Protein AF-A0A0E9ATG6-F1 (afdb_monomer_lite)

Radius of gyration: 13.16 Å; chains: 1; bounding box: 41×20×32 Å

Structure (mmCIF, N/CA/C/O backbone):
data_AF-A0A0E9ATG6-F1
#
_entry.id   AF-A0A0E9ATG6-F1
#
loop_
_atom_site.group_PDB
_atom_site.id
_atom_site.type_symbol
_atom_site.label_atom_id
_atom_site.label_alt_id
_atom_site.label_comp_id
_atom_si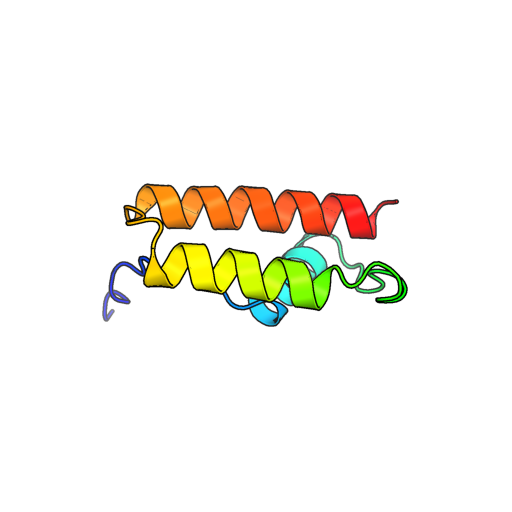te.label_asym_id
_atom_site.label_entity_id
_atom_site.label_seq_id
_atom_site.pdbx_PDB_ins_code
_atom_site.Cartn_x
_atom_site.Cartn_y
_atom_site.Cartn_z
_atom_site.occupancy
_atom_site.B_iso_or_equiv
_atom_site.auth_seq_id
_atom_site.auth_comp_id
_atom_site.auth_asym_id
_atom_site.auth_atom_id
_atom_site.pdbx_PDB_model_num
ATOM 1 N N . MET A 1 1 ? -27.925 1.361 -8.428 1.00 46.31 1 MET A N 1
ATOM 2 C CA . MET A 1 1 ? -26.469 1.306 -8.161 1.00 46.31 1 MET A CA 1
ATOM 3 C C . MET A 1 1 ? -26.267 0.924 -6.704 1.00 46.31 1 MET A C 1
ATOM 5 O O . MET A 1 1 ? -26.447 1.763 -5.833 1.00 46.31 1 MET A O 1
ATOM 9 N N . THR A 1 2 ? -25.987 -0.345 -6.415 1.00 45.75 2 THR A N 1
ATOM 10 C CA . THR A 1 2 ? -25.758 -0.803 -5.038 1.00 45.75 2 THR A CA 1
ATOM 11 C C . THR A 1 2 ? -24.412 -0.262 -4.568 1.00 45.75 2 THR A C 1
ATOM 13 O O . THR A 1 2 ? -23.371 -0.618 -5.120 1.00 45.75 2 THR A O 1
ATOM 16 N N . ARG A 1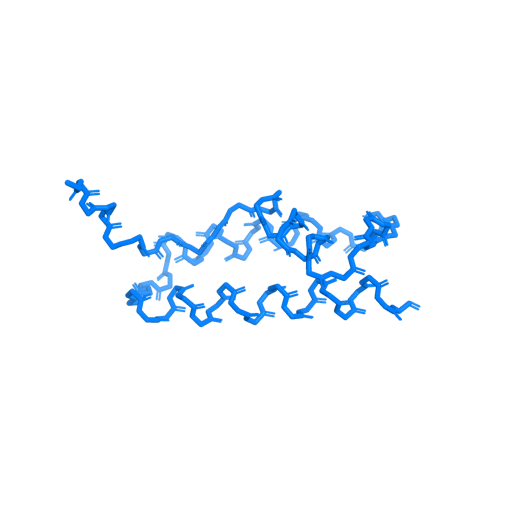 3 ? -24.425 0.649 -3.589 1.00 49.72 3 ARG A N 1
ATOM 17 C CA . ARG A 1 3 ? -23.214 1.152 -2.934 1.00 49.72 3 ARG A CA 1
ATOM 18 C C . 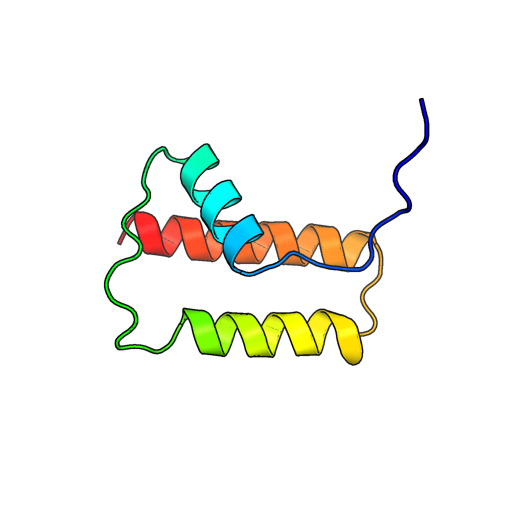ARG A 1 3 ? -22.485 -0.054 -2.339 1.00 49.72 3 ARG A C 1
ATOM 20 O O . ARG A 1 3 ? -23.024 -0.700 -1.445 1.00 49.72 3 ARG A O 1
ATOM 27 N N . ARG A 1 4 ? -21.291 -0.384 -2.849 1.00 57.09 4 ARG A N 1
ATOM 28 C CA . ARG A 1 4 ? -20.398 -1.337 -2.169 1.00 57.09 4 ARG A CA 1
ATOM 29 C C . ARG A 1 4 ? -20.252 -0.859 -0.716 1.00 57.09 4 ARG A C 1
ATOM 31 O O . ARG A 1 4 ? -20.042 0.344 -0.539 1.00 57.09 4 ARG A O 1
ATOM 38 N N . PRO A 1 5 ? -20.406 -1.733 0.295 1.00 59.03 5 PRO A N 1
ATOM 39 C CA . PRO A 1 5 ? -20.238 -1.330 1.687 1.00 59.03 5 PRO A CA 1
ATOM 40 C C . PRO A 1 5 ? -18.889 -0.625 1.852 1.00 59.03 5 PRO A C 1
ATOM 42 O O . PRO A 1 5 ? -17.920 -0.981 1.174 1.00 59.03 5 PRO A O 1
ATOM 45 N N . ASP A 1 6 ? -18.834 0.407 2.698 1.00 64.69 6 ASP A N 1
ATOM 46 C CA . ASP A 1 6 ? -17.582 1.115 2.966 1.00 64.69 6 ASP A CA 1
ATOM 47 C C . ASP A 1 6 ? -16.574 0.122 3.562 1.00 64.69 6 ASP A C 1
ATOM 49 O O . ASP A 1 6 ? -16.655 -0.242 4.735 1.00 64.69 6 ASP A O 1
ATOM 53 N N . ARG A 1 7 ? -15.643 -0.355 2.728 1.00 68.88 7 ARG A N 1
ATOM 54 C CA . ARG A 1 7 ? -14.686 -1.396 3.107 1.00 68.88 7 ARG A CA 1
ATOM 55 C C . ARG A 1 7 ? -13.643 -0.806 4.057 1.00 68.88 7 ARG A C 1
ATOM 57 O O . ARG A 1 7 ? -12.889 0.089 3.659 1.00 68.88 7 ARG A O 1
ATOM 64 N N . LYS A 1 8 ? -13.615 -1.311 5.294 1.00 82.31 8 LYS A N 1
ATOM 65 C CA . LYS A 1 8 ? -12.539 -1.060 6.269 1.00 82.31 8 LYS A CA 1
ATOM 66 C C . LYS A 1 8 ? -11.288 -1.894 5.981 1.00 82.31 8 LYS A C 1
ATOM 68 O O . LYS A 1 8 ? -10.219 -1.581 6.492 1.00 82.31 8 LYS A O 1
ATOM 73 N N . ASP A 1 9 ? -11.383 -2.879 5.103 1.00 86.06 9 ASP A N 1
ATOM 74 C CA . ASP A 1 9 ? -10.220 -3.672 4.716 1.00 86.06 9 ASP A CA 1
ATOM 75 C C . ASP A 1 9 ? -9.362 -2.874 3.740 1.00 86.06 9 ASP A C 1
ATOM 77 O O . ASP A 1 9 ? -9.891 -2.172 2.865 1.00 86.06 9 ASP A O 1
ATOM 81 N N . VAL A 1 10 ? -8.041 -2.990 3.872 1.00 93.81 10 VAL A N 1
ATOM 82 C CA . VAL A 1 10 ? -7.070 -2.330 2.997 1.00 93.81 10 VAL A CA 1
ATOM 83 C C . VAL A 1 10 ? -7.127 -2.985 1.618 1.00 93.81 10 VAL A C 1
ATOM 85 O O . VAL A 1 10 ? -7.786 -2.439 0.738 1.00 93.81 10 VAL A O 1
ATOM 88 N N . ALA A 1 11 ? -6.535 -4.154 1.418 1.00 95.00 11 ALA A N 1
ATOM 89 C CA . ALA A 1 11 ? -6.567 -4.951 0.188 1.00 95.00 11 ALA A CA 1
ATOM 90 C C . ALA A 1 11 ? -5.829 -6.270 0.448 1.00 95.00 11 ALA A C 1
ATOM 92 O O . ALA A 1 11 ? -5.194 -6.393 1.490 1.00 95.00 11 ALA A O 1
ATOM 93 N N . THR A 1 12 ? -5.889 -7.226 -0.476 1.00 96.94 12 THR A N 1
ATOM 94 C CA . THR A 1 12 ? -4.956 -8.366 -0.463 1.00 96.94 12 THR A CA 1
ATOM 95 C C . THR A 1 12 ? -3.606 -7.978 -1.074 1.00 96.94 12 THR A C 1
ATOM 97 O O . THR A 1 12 ? -3.506 -6.983 -1.801 1.00 96.94 12 THR A O 1
ATOM 100 N N . VAL A 1 13 ? -2.564 -8.777 -0.817 1.00 97.88 13 VAL A N 1
ATOM 101 C CA . VAL A 1 13 ? -1.238 -8.613 -1.445 1.00 97.88 13 VAL A CA 1
ATOM 102 C C . VAL A 1 13 ? -1.365 -8.548 -2.971 1.00 97.88 13 VAL A C 1
ATOM 104 O O . VAL A 1 13 ? -0.821 -7.636 -3.594 1.00 97.88 13 VAL A O 1
ATOM 107 N N . ASP A 1 14 ? -2.137 -9.454 -3.570 1.00 98.06 14 ASP A N 1
ATOM 108 C CA . ASP A 1 14 ? -2.320 -9.519 -5.024 1.00 98.06 14 ASP A CA 1
ATOM 109 C C . ASP A 1 14 ? -3.127 -8.332 -5.572 1.00 98.06 14 ASP A C 1
ATOM 111 O O . ASP A 1 14 ? -2.791 -7.789 -6.625 1.00 98.06 14 ASP A O 1
ATOM 115 N N . GLU A 1 15 ? -4.152 -7.865 -4.844 1.00 98.06 15 GLU A N 1
ATOM 116 C CA . GLU A 1 15 ? -4.893 -6.646 -5.201 1.00 98.06 15 GLU A CA 1
ATOM 117 C C . GLU A 1 15 ? -3.963 -5.418 -5.226 1.00 98.06 15 GLU A C 1
ATOM 119 O O . GLU A 1 15 ? -4.105 -4.544 -6.088 1.00 98.06 15 GLU A O 1
ATOM 124 N N . LEU A 1 16 ? -3.003 -5.339 -4.298 1.00 98.25 16 LEU A N 1
ATOM 125 C CA . LEU A 1 16 ? -2.029 -4.250 -4.242 1.00 98.25 16 LEU A CA 1
ATOM 126 C C . LEU A 1 16 ? -0.986 -4.340 -5.364 1.00 98.25 16 LEU A C 1
ATOM 128 O O . LEU A 1 16 ? -0.719 -3.314 -5.993 1.00 98.25 16 LEU A O 1
ATOM 132 N N . HIS A 1 17 ? -0.468 -5.535 -5.665 1.00 98.38 17 HIS A N 1
ATOM 133 C CA . HIS A 1 17 ? 0.432 -5.761 -6.804 1.00 98.38 17 HIS A CA 1
ATOM 134 C C . HIS A 1 17 ? -0.244 -5.379 -8.119 1.00 98.38 17 HIS A C 1
ATOM 136 O O . HIS A 1 17 ? 0.253 -4.516 -8.837 1.00 98.38 17 HIS A O 1
ATOM 142 N N . ALA A 1 18 ? -1.436 -5.920 -8.387 1.00 98.50 18 ALA A N 1
ATOM 143 C CA . ALA A 1 18 ? -2.190 -5.611 -9.599 1.00 98.50 18 ALA A CA 1
ATOM 144 C C . ALA A 1 18 ? -2.483 -4.105 -9.730 1.00 98.50 18 ALA A C 1
ATOM 146 O O . ALA A 1 18 ? -2.446 -3.543 -10.826 1.00 98.50 18 ALA A O 1
ATOM 147 N N . SER A 1 19 ? -2.758 -3.429 -8.611 1.00 98.31 19 SER A N 1
ATOM 148 C CA . SER A 1 19 ? -2.991 -1.982 -8.575 1.00 98.31 19 SER A CA 1
ATOM 149 C C . SER A 1 19 ? -1.729 -1.168 -8.881 1.00 98.31 19 SER A C 1
ATOM 151 O O . SER A 1 19 ? -1.815 -0.173 -9.605 1.00 98.31 19 SER A O 1
ATOM 153 N N . ALA A 1 20 ? -0.570 -1.577 -8.359 1.00 98.56 20 ALA A N 1
ATOM 154 C CA . ALA A 1 20 ? 0.718 -0.956 -8.663 1.00 98.56 20 ALA A CA 1
ATOM 155 C C . ALA A 1 20 ? 1.115 -1.196 -10.128 1.00 98.56 20 ALA A C 1
ATOM 157 O O . ALA A 1 20 ? 1.378 -0.230 -10.843 1.00 98.56 20 ALA A O 1
ATOM 158 N N . THR A 1 21 ? 1.018 -2.437 -10.614 1.00 98.56 21 THR A N 1
ATOM 159 C CA . THR A 1 21 ? 1.277 -2.794 -12.016 1.00 98.56 21 THR A CA 1
ATOM 160 C C . THR A 1 21 ? 0.407 -2.007 -12.976 1.00 98.56 21 THR A C 1
ATOM 162 O O . THR A 1 21 ? 0.905 -1.423 -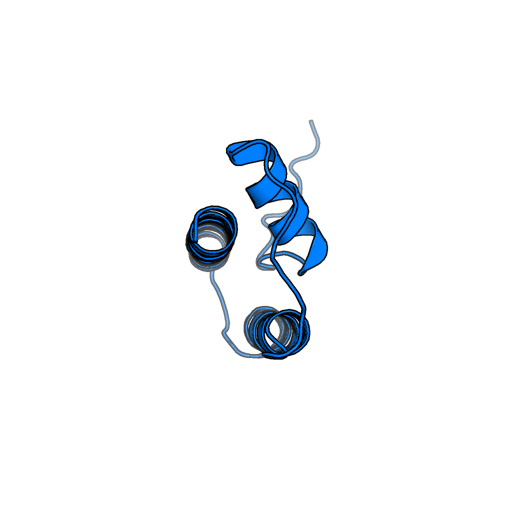13.933 1.00 98.56 21 THR A O 1
ATOM 165 N N . LYS A 1 22 ? -0.894 -1.891 -12.696 1.00 98.31 22 LYS A N 1
ATOM 166 C CA . LYS A 1 22 ? -1.796 -1.083 -13.522 1.00 98.31 22 LYS A CA 1
ATOM 167 C C . LYS A 1 22 ? -1.390 0.396 -13.578 1.00 98.31 22 LYS A C 1
ATOM 169 O O . LYS A 1 22 ? -1.706 1.063 -14.559 1.00 98.31 22 LYS A O 1
ATOM 174 N N . LEU A 1 23 ? -0.759 0.925 -12.527 1.00 97.88 23 LEU A N 1
ATOM 175 C CA . LEU A 1 23 ? -0.399 2.340 -12.447 1.00 97.88 23 LEU A CA 1
ATOM 176 C C . LEU A 1 23 ? 0.833 2.685 -13.291 1.00 97.88 23 LEU A C 1
ATOM 178 O O . LEU A 1 23 ? 0.859 3.768 -13.869 1.00 97.88 23 LEU A O 1
ATOM 182 N N . VAL A 1 24 ? 1.829 1.797 -13.348 1.00 97.88 24 VAL A N 1
ATOM 183 C CA . VAL A 1 24 ? 3.122 2.078 -14.005 1.00 97.88 24 VAL A CA 1
ATOM 184 C C . VAL A 1 24 ? 3.445 1.172 -15.195 1.00 97.88 24 VAL A C 1
ATOM 186 O O . VAL A 1 24 ? 4.385 1.455 -15.926 1.00 97.88 24 VAL A O 1
ATOM 189 N N . GLY A 1 25 ? 2.666 0.114 -15.427 1.00 98.25 25 GLY A N 1
ATOM 190 C CA . GLY A 1 25 ? 2.863 -0.832 -16.531 1.00 98.25 25 GLY A CA 1
ATOM 191 C C . GLY A 1 25 ? 3.999 -1.839 -16.324 1.00 98.25 25 GLY A C 1
ATOM 192 O O . GLY A 1 25 ? 4.343 -2.537 -17.270 1.00 98.25 25 GLY A O 1
ATOM 193 N N . LEU A 1 26 ? 4.567 -1.911 -15.117 1.00 98.19 26 LEU A N 1
ATOM 194 C CA . LEU A 1 26 ? 5.629 -2.843 -14.726 1.00 98.19 26 LEU A CA 1
ATOM 195 C C . LEU A 1 26 ? 5.068 -3.911 -13.778 1.00 98.19 26 LEU A C 1
ATOM 197 O O . LEU A 1 26 ? 4.208 -3.613 -12.948 1.00 98.19 26 LEU A O 1
ATOM 201 N N . ASP A 1 27 ? 5.547 -5.143 -13.878 1.00 97.69 27 ASP A N 1
ATOM 202 C CA . ASP A 1 27 ? 5.097 -6.278 -13.061 1.00 97.69 27 ASP A CA 1
ATOM 203 C C . ASP A 1 27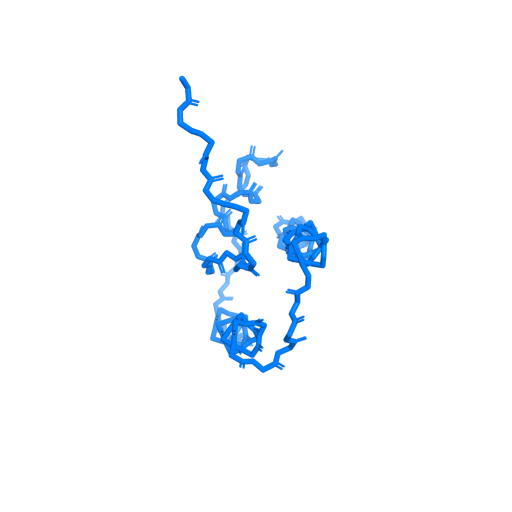 ? 6.237 -7.114 -12.466 1.00 97.69 27 ASP A C 1
ATOM 205 O O . ASP A 1 27 ? 5.973 -8.051 -11.712 1.00 97.69 27 ASP A O 1
ATOM 209 N N . ASP A 1 28 ? 7.487 -6.739 -12.731 1.00 96.88 28 ASP A N 1
ATOM 210 C CA . ASP A 1 28 ? 8.657 -7.345 -12.108 1.00 96.88 28 ASP A CA 1
ATOM 211 C C . ASP A 1 28 ? 8.968 -6.657 -10.772 1.00 96.88 28 ASP A C 1
ATOM 213 O O . ASP A 1 28 ? 9.593 -5.601 -10.718 1.00 96.88 28 ASP A O 1
ATOM 217 N N . PHE A 1 29 ? 8.490 -7.250 -9.678 1.00 96.50 29 PHE A N 1
ATOM 218 C CA . PHE A 1 29 ? 8.764 -6.792 -8.312 1.00 96.50 29 PHE A CA 1
ATOM 219 C C . PHE A 1 29 ? 10.067 -7.378 -7.738 1.00 96.50 29 PHE A C 1
ATOM 221 O O . PHE A 1 29 ? 10.303 -7.265 -6.531 1.00 96.50 29 PHE A O 1
ATOM 228 N N . GLY A 1 30 ? 10.897 -8.013 -8.571 1.00 93.62 30 GLY A N 1
ATOM 229 C CA . GLY A 1 30 ? 12.081 -8.745 -8.143 1.00 93.62 30 GLY A CA 1
ATOM 230 C C . GLY A 1 30 ? 11.759 -10.088 -7.481 1.00 93.62 30 GLY A C 1
ATOM 231 O O . GLY A 1 30 ? 10.609 -10.534 -7.418 1.00 93.62 30 GLY A O 1
ATOM 232 N N . THR A 1 31 ? 12.803 -10.753 -6.983 1.00 89.75 31 THR A N 1
ATOM 233 C CA . THR A 1 31 ? 12.671 -11.996 -6.214 1.00 89.75 31 THR A CA 1
ATOM 234 C C . THR A 1 31 ? 12.100 -11.720 -4.818 1.00 89.75 31 THR A C 1
ATOM 236 O O . THR A 1 31 ? 12.175 -10.605 -4.300 1.00 89.75 31 THR A O 1
ATOM 239 N N . ASP A 1 32 ? 11.510 -12.745 -4.200 1.00 89.19 32 ASP A N 1
ATOM 240 C CA . ASP A 1 32 ? 10.959 -12.686 -2.834 1.00 89.19 32 ASP A CA 1
ATOM 241 C C . ASP A 1 32 ? 12.008 -13.092 -1.779 1.00 89.19 32 ASP A C 1
ATOM 243 O O . ASP A 1 32 ? 11.665 -13.571 -0.705 1.00 89.19 32 ASP A O 1
ATOM 247 N N . ASP A 1 33 ? 13.302 -12.927 -2.077 1.00 92.38 33 ASP A N 1
ATOM 248 C CA . ASP A 1 33 ? 14.397 -13.332 -1.177 1.00 92.38 33 ASP A CA 1
ATOM 249 C C . ASP A 1 33 ? 14.418 -12.510 0.128 1.00 92.38 33 ASP A C 1
ATOM 251 O O . ASP A 1 33 ? 14.970 -12.944 1.140 1.00 92.38 33 ASP A O 1
ATOM 255 N N . ASP A 1 34 ? 13.808 -11.320 0.116 1.00 93.56 34 ASP A N 1
ATOM 256 C CA . ASP A 1 34 ? 13.593 -10.467 1.287 1.00 93.56 34 ASP A CA 1
ATOM 257 C C . ASP A 1 34 ? 12.257 -10.738 2.006 1.00 93.56 34 ASP A C 1
ATOM 259 O O . ASP A 1 34 ? 11.929 -10.043 2.970 1.00 93.56 34 ASP A O 1
ATOM 263 N N . ASN A 1 35 ? 11.502 -11.756 1.570 1.00 95.69 35 ASN A N 1
ATOM 264 C CA . ASN A 1 35 ? 10.195 -12.168 2.093 1.00 95.69 35 ASN A CA 1
ATOM 265 C C . ASN A 1 35 ? 9.163 -11.026 2.147 1.00 95.69 35 ASN A C 1
ATOM 267 O O . ASN A 1 35 ? 8.282 -11.003 3.018 1.00 95.69 35 ASN A O 1
ATOM 271 N N . TYR A 1 36 ? 9.258 -10.038 1.249 1.00 96.19 36 TYR A N 1
ATOM 272 C CA . TYR A 1 36 ? 8.392 -8.861 1.311 1.00 96.19 36 TYR A CA 1
ATOM 273 C C . TYR A 1 36 ? 6.913 -9.223 1.132 1.00 96.19 36 TYR A C 1
ATOM 275 O O . TYR A 1 36 ? 6.053 -8.536 1.691 1.00 96.19 36 TYR A O 1
ATOM 283 N N . ARG A 1 37 ? 6.589 -10.286 0.379 1.00 97.00 37 ARG A N 1
ATOM 284 C CA . ARG A 1 37 ? 5.190 -10.703 0.184 1.00 97.00 37 ARG A CA 1
ATOM 285 C C . ARG A 1 37 ? 4.591 -11.259 1.465 1.00 97.00 37 ARG A C 1
ATOM 287 O O . ARG A 1 37 ? 3.463 -10.897 1.802 1.00 97.00 37 ARG A O 1
ATOM 294 N N . GLU A 1 38 ? 5.342 -12.090 2.184 1.00 97.38 38 GLU A N 1
ATOM 295 C CA . GLU A 1 38 ? 4.926 -12.630 3.480 1.00 97.38 38 GLU A CA 1
ATOM 296 C C . GLU A 1 38 ? 4.777 -11.506 4.511 1.00 97.38 38 GLU A C 1
ATOM 298 O O . GLU A 1 38 ? 3.722 -11.368 5.132 1.00 97.38 38 GLU A O 1
ATOM 303 N N . ALA A 1 39 ? 5.786 -10.637 4.631 1.00 98.06 39 ALA A N 1
ATOM 304 C CA . ALA A 1 39 ? 5.755 -9.509 5.560 1.00 98.06 39 ALA A CA 1
ATOM 305 C C . ALA A 1 39 ? 4.591 -8.542 5.266 1.00 98.06 39 ALA A C 1
ATOM 307 O O . ALA A 1 39 ? 3.931 -8.054 6.188 1.00 98.06 39 ALA A O 1
ATOM 308 N N . LEU A 1 40 ? 4.295 -8.291 3.985 1.00 98.00 40 LEU A N 1
ATOM 309 C CA . LEU A 1 40 ? 3.133 -7.504 3.578 1.00 98.00 40 LEU A CA 1
ATO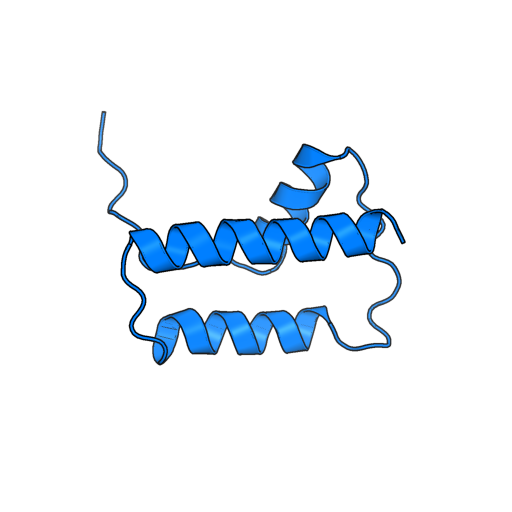M 310 C C . LEU A 1 40 ? 1.819 -8.205 3.948 1.00 98.00 40 LEU A C 1
ATOM 312 O O . LEU A 1 40 ? 0.886 -7.531 4.376 1.00 98.00 40 LEU A O 1
ATOM 316 N N . GLY A 1 41 ? 1.746 -9.533 3.826 1.00 97.94 41 GLY A N 1
ATOM 317 C CA . GLY A 1 41 ? 0.610 -10.328 4.297 1.00 97.94 41 GLY A CA 1
ATOM 318 C C . GLY A 1 41 ? 0.339 -10.122 5.789 1.00 97.94 41 GLY A C 1
ATOM 319 O O . GLY A 1 41 ? -0.757 -9.702 6.154 1.00 97.94 41 GLY A O 1
ATOM 320 N N . VAL A 1 42 ? 1.364 -10.288 6.632 1.00 98.31 42 VAL A N 1
ATOM 321 C CA . VAL A 1 42 ? 1.271 -10.072 8.090 1.00 98.31 42 VAL A CA 1
ATOM 322 C C . VAL A 1 42 ? 0.788 -8.657 8.426 1.00 98.31 42 VAL A C 1
ATOM 324 O O . VAL A 1 42 ? -0.066 -8.469 9.293 1.00 98.31 42 VAL A O 1
ATOM 327 N N . LEU A 1 43 ? 1.296 -7.641 7.720 1.00 98.06 43 LEU A N 1
ATOM 328 C CA . LEU A 1 43 ? 0.866 -6.256 7.919 1.00 98.06 43 LEU A CA 1
ATOM 329 C C . LEU A 1 43 ? -0.619 -6.049 7.577 1.00 98.06 43 LEU A C 1
ATOM 331 O O . LEU A 1 43 ? -1.327 -5.328 8.283 1.00 98.06 43 LEU A O 1
ATOM 335 N N . LEU A 1 44 ? -1.095 -6.654 6.488 1.00 97.62 44 LEU A N 1
ATOM 336 C CA . LEU A 1 44 ? -2.492 -6.549 6.065 1.00 97.62 44 LEU A CA 1
ATOM 337 C C . LEU A 1 44 ? -3.434 -7.265 7.036 1.00 97.62 44 LEU A C 1
ATOM 339 O O . LEU A 1 44 ? -4.493 -6.716 7.353 1.00 97.62 44 LEU A O 1
ATOM 343 N N . ASP A 1 45 ? -3.020 -8.417 7.561 1.00 97.06 45 ASP A N 1
ATOM 344 C CA . ASP A 1 45 ? -3.755 -9.137 8.601 1.00 97.06 45 ASP A CA 1
ATOM 345 C C . ASP A 1 45 ? -3.868 -8.292 9.878 1.00 97.06 45 ASP A C 1
ATOM 347 O O . ASP A 1 45 ? -4.965 -8.135 10.421 1.00 97.06 45 ASP A O 1
ATOM 351 N N . ALA A 1 46 ? -2.783 -7.632 10.302 1.00 97.38 46 ALA A N 1
ATOM 352 C CA . ALA A 1 46 ? -2.808 -6.704 11.436 1.00 97.38 46 ALA A CA 1
ATOM 353 C C . ALA A 1 46 ? -3.735 -5.498 11.182 1.00 97.38 46 ALA A C 1
ATOM 355 O O . ALA A 1 46 ? -4.477 -5.068 12.071 1.00 97.38 46 ALA A O 1
ATOM 356 N N . TYR A 1 47 ? -3.760 -4.959 9.957 1.00 96.12 47 TYR A N 1
ATOM 357 C CA . TYR A 1 47 ? -4.695 -3.891 9.590 1.00 96.12 47 TYR A CA 1
ATOM 358 C C . TYR A 1 47 ? -6.161 -4.319 9.646 1.00 96.12 47 TYR A C 1
ATOM 360 O O . TYR A 1 47 ? -7.016 -3.496 9.991 1.00 96.12 47 TYR A O 1
ATOM 368 N N . GLN A 1 48 ? -6.451 -5.575 9.316 1.00 92.94 48 GLN A N 1
ATOM 369 C CA . GLN A 1 48 ? -7.801 -6.123 9.337 1.00 92.94 48 GLN A CA 1
ATOM 370 C C . GLN A 1 48 ? -8.255 -6.510 10.751 1.00 92.94 48 GLN A C 1
ATOM 372 O O . GLN A 1 48 ? -9.391 -6.215 11.125 1.00 92.94 48 GLN A O 1
ATOM 377 N N . GLY A 1 49 ? -7.392 -7.169 11.527 1.00 92.44 49 GLY A N 1
ATOM 378 C CA . GLY A 1 49 ? -7.740 -7.742 12.827 1.00 92.44 49 GLY A CA 1
ATOM 379 C C . GLY A 1 49 ? -7.560 -6.797 14.013 1.00 92.44 49 GLY A C 1
ATOM 380 O O . GLY A 1 49 ? -8.350 -6.843 14.953 1.00 92.44 49 GLY A O 1
ATOM 381 N N . GLU A 1 50 ? -6.549 -5.926 13.974 1.00 94.81 50 GLU A N 1
ATOM 382 C CA . GLU A 1 50 ? -6.054 -5.257 15.186 1.00 94.81 50 GLU A CA 1
ATOM 383 C C . GLU A 1 50 ? -6.072 -3.729 15.085 1.00 94.81 50 GLU A C 1
ATOM 385 O O . GLU A 1 50 ? -6.414 -3.042 16.047 1.00 94.81 50 GLU A O 1
ATOM 390 N N . ALA A 1 51 ? -5.761 -3.164 13.916 1.00 94.75 51 ALA A N 1
ATOM 391 C CA . ALA A 1 51 ? -5.489 -1.729 13.786 1.00 94.75 51 ALA A CA 1
ATOM 392 C C . ALA A 1 51 ? -6.719 -0.809 13.916 1.00 94.75 51 ALA A C 1
ATOM 394 O O . ALA A 1 51 ? -6.568 0.413 13.974 1.00 94.75 51 ALA A O 1
ATOM 395 N N . GLY A 1 52 ? -7.940 -1.355 13.911 1.00 94.38 52 GLY A N 1
ATOM 396 C CA . GLY A 1 52 ? -9.166 -0.575 14.113 1.00 94.38 52 GLY A CA 1
ATOM 397 C C . GLY A 1 52 ? -9.384 0.536 13.076 1.00 94.38 52 GLY A C 1
ATOM 398 O O . GLY A 1 52 ? -9.939 1.589 13.403 1.00 94.38 52 GLY A O 1
ATOM 399 N N . LEU A 1 53 ? -8.942 0.333 11.828 1.00 94.56 53 LEU A N 1
ATOM 400 C CA . LEU A 1 53 ? -8.943 1.383 10.810 1.00 94.56 53 LEU A CA 1
ATOM 401 C C . LEU A 1 53 ? -10.350 1.940 10.541 1.00 94.56 53 LEU A C 1
ATOM 403 O O . LEU A 1 53 ? -11.343 1.225 10.362 1.00 94.56 53 LEU A O 1
ATOM 407 N N . THR A 1 54 ? -10.426 3.268 10.451 1.00 95.31 54 THR A N 1
ATOM 408 C CA . THR A 1 54 ? -11.588 3.943 9.867 1.00 95.31 54 THR A CA 1
ATOM 409 C C . THR A 1 54 ? -11.602 3.729 8.355 1.00 95.31 54 THR A C 1
ATOM 411 O O . THR A 1 54 ? -10.575 3.446 7.747 1.00 95.31 54 THR A O 1
ATOM 414 N N . VAL A 1 55 ? -12.744 3.966 7.706 1.00 94.38 55 VAL A N 1
ATOM 415 C CA . VAL A 1 55 ? -12.863 3.886 6.236 1.00 94.38 55 VAL A CA 1
ATOM 416 C C . VAL A 1 55 ? -11.833 4.777 5.526 1.00 94.38 55 VAL A C 1
ATOM 418 O O . VAL A 1 55 ? -11.279 4.395 4.493 1.00 94.38 55 VAL A O 1
ATOM 421 N N . LEU A 1 56 ? -11.566 5.970 6.070 1.00 95.75 56 LEU A N 1
ATOM 422 C CA . LEU A 1 56 ? -10.532 6.862 5.546 1.00 95.75 56 LEU A CA 1
ATOM 423 C C . LEU A 1 56 ? -9.131 6.287 5.790 1.00 95.75 56 LEU A C 1
ATOM 425 O O . LEU A 1 56 ? -8.321 6.278 4.868 1.00 95.75 56 LEU A O 1
ATOM 429 N N . GLY A 1 57 ? -8.868 5.750 6.984 1.00 96.06 57 GLY A N 1
ATOM 430 C CA . GLY A 1 57 ? -7.604 5.087 7.314 1.00 96.06 57 GLY A CA 1
ATOM 431 C C . GLY A 1 57 ? -7.280 3.934 6.362 1.00 96.06 57 GLY A C 1
ATOM 432 O O . GLY A 1 57 ? -6.165 3.846 5.855 1.00 96.06 57 GLY A O 1
ATOM 433 N N . SER A 1 58 ? -8.265 3.107 6.017 1.00 95.62 58 SER A N 1
ATOM 434 C CA . SER A 1 58 ? -8.088 2.001 5.067 1.00 95.62 58 SER A CA 1
ATOM 435 C C . SER A 1 58 ? -7.807 2.490 3.647 1.00 95.62 58 SER A C 1
ATOM 437 O O . SER A 1 58 ? -7.012 1.891 2.922 1.00 95.62 58 SER A O 1
ATOM 439 N N . LYS A 1 59 ? -8.421 3.611 3.237 1.00 95.19 59 LYS A N 1
ATOM 440 C CA . LYS A 1 59 ? -8.115 4.269 1.954 1.00 95.19 59 LYS A CA 1
ATOM 441 C C . LYS A 1 59 ? -6.686 4.812 1.925 1.00 95.19 59 LYS A C 1
ATOM 443 O O . LYS A 1 59 ? -6.004 4.619 0.922 1.00 95.19 59 LYS A O 1
ATOM 448 N N . MET A 1 60 ? -6.239 5.453 3.003 1.00 97.69 60 MET A N 1
ATOM 449 C CA . MET A 1 60 ? -4.889 6.014 3.087 1.00 97.69 60 MET A CA 1
ATOM 450 C C . MET A 1 60 ? -3.818 4.923 3.115 1.00 97.69 60 MET A C 1
ATOM 452 O O . MET A 1 60 ? -2.863 5.004 2.350 1.00 97.69 60 MET A O 1
ATOM 456 N N . ASN A 1 61 ? -4.011 3.855 3.893 1.00 97.88 61 ASN A N 1
ATOM 457 C CA . ASN A 1 61 ? -3.076 2.726 3.903 1.00 97.88 61 ASN A CA 1
ATOM 458 C C . ASN A 1 61 ? -2.979 2.044 2.532 1.00 97.88 61 ASN A C 1
ATOM 460 O O . ASN A 1 61 ? -1.875 1.778 2.066 1.00 97.88 61 ASN A O 1
ATOM 464 N N . ARG A 1 62 ? -4.099 1.866 1.810 1.00 97.44 62 ARG A N 1
ATOM 465 C CA . ARG A 1 62 ? -4.054 1.400 0.409 1.00 97.44 62 ARG A CA 1
ATOM 466 C C . ARG A 1 62 ? -3.194 2.299 -0.477 1.00 97.44 62 ARG A C 1
ATOM 468 O O . ARG A 1 62 ? -2.451 1.798 -1.316 1.00 97.44 62 ARG A O 1
ATOM 475 N N . PHE A 1 63 ? -3.337 3.617 -0.336 1.00 97.62 63 PHE A N 1
ATOM 476 C CA . PHE A 1 63 ? -2.579 4.581 -1.129 1.00 97.62 63 PHE A CA 1
ATOM 477 C C . PHE A 1 63 ? -1.074 4.473 -0.852 1.00 97.62 63 PHE A C 1
ATOM 479 O O . PHE A 1 63 ? -0.299 4.381 -1.804 1.00 97.62 63 PHE A O 1
ATOM 486 N N . PHE A 1 64 ? -0.676 4.415 0.423 1.00 98.44 64 PHE A N 1
ATOM 487 C CA . PHE A 1 64 ? 0.730 4.301 0.817 1.00 98.44 64 PHE A CA 1
ATOM 488 C C . PHE A 1 64 ? 1.356 2.969 0.404 1.00 98.44 64 PHE A C 1
ATOM 490 O O . PHE A 1 64 ? 2.423 2.977 -0.204 1.00 98.44 64 PHE A O 1
ATOM 497 N N . LEU A 1 65 ? 0.681 1.839 0.645 1.00 98.50 65 LEU A N 1
ATOM 498 C CA . LEU A 1 65 ? 1.199 0.521 0.263 1.00 98.50 65 LEU A CA 1
ATOM 499 C C . LEU A 1 65 ? 1.358 0.381 -1.253 1.00 98.50 65 LEU A C 1
ATOM 501 O O . LEU A 1 65 ? 2.372 -0.129 -1.720 1.00 98.50 65 LEU A O 1
ATOM 505 N N . ARG A 1 66 ? 0.405 0.899 -2.041 1.00 98.50 66 ARG A N 1
ATOM 506 C CA . ARG A 1 66 ? 0.569 0.964 -3.499 1.00 98.50 66 ARG A CA 1
ATOM 507 C C . ARG A 1 66 ? 1.775 1.823 -3.887 1.00 98.50 66 ARG A C 1
ATOM 509 O O . ARG A 1 66 ? 2.500 1.448 -4.795 1.00 98.50 66 ARG A O 1
ATOM 516 N N . GLY A 1 67 ? 1.988 2.960 -3.223 1.00 98.50 67 GLY A N 1
ATOM 517 C CA . GLY A 1 67 ? 3.152 3.819 -3.462 1.00 98.50 67 GLY A CA 1
ATOM 518 C C . GLY A 1 67 ? 4.481 3.115 -3.172 1.00 98.50 67 GLY A C 1
ATOM 519 O O . GLY A 1 67 ? 5.400 3.210 -3.976 1.00 98.50 67 GLY A O 1
ATOM 520 N N . ALA A 1 68 ? 4.560 2.352 -2.079 1.00 98.38 68 ALA A N 1
ATOM 521 C CA . ALA A 1 68 ? 5.733 1.543 -1.748 1.00 98.38 68 ALA A CA 1
ATOM 522 C C . ALA A 1 68 ? 5.998 0.447 -2.796 1.00 98.38 68 ALA A C 1
ATOM 524 O O . ALA A 1 68 ? 7.129 0.276 -3.239 1.00 98.38 68 ALA A O 1
ATOM 525 N N . LEU A 1 69 ? 4.951 -0.244 -3.254 1.00 98.38 69 LEU A N 1
ATOM 526 C CA . LEU A 1 69 ? 5.050 -1.240 -4.325 1.00 98.38 69 LEU A CA 1
ATOM 527 C C . LEU A 1 69 ? 5.471 -0.625 -5.666 1.00 98.38 69 LEU A C 1
ATOM 529 O O . LEU A 1 69 ? 6.258 -1.216 -6.393 1.00 98.38 69 LEU A O 1
ATOM 533 N N . VAL A 1 70 ? 4.995 0.581 -5.978 1.00 98.56 70 VAL A N 1
ATOM 534 C CA . VAL A 1 70 ? 5.459 1.340 -7.148 1.00 98.56 70 VAL A CA 1
ATOM 535 C C . VAL A 1 70 ? 6.934 1.707 -7.014 1.00 98.56 70 VAL A C 1
ATOM 537 O O . VAL A 1 70 ? 7.668 1.572 -7.981 1.00 98.56 70 VAL A O 1
ATOM 540 N N . ALA A 1 71 ? 7.387 2.142 -5.836 1.00 98.19 71 ALA A N 1
ATOM 541 C CA . ALA A 1 71 ? 8.804 2.418 -5.615 1.00 98.19 71 ALA A CA 1
ATOM 542 C C . ALA A 1 71 ? 9.659 1.158 -5.818 1.00 98.19 71 ALA A C 1
ATOM 544 O O . ALA A 1 71 ? 10.696 1.238 -6.471 1.00 98.19 71 ALA A O 1
ATOM 545 N N . ARG A 1 72 ? 9.188 -0.005 -5.341 1.00 97.06 72 ARG A N 1
ATOM 546 C CA . ARG A 1 72 ? 9.844 -1.298 -5.582 1.00 97.06 72 ARG A CA 1
ATOM 547 C C . ARG A 1 72 ? 9.944 -1.633 -7.074 1.00 97.06 72 ARG A C 1
ATOM 549 O O . ARG A 1 72 ? 11.011 -2.023 -7.506 1.00 97.06 72 ARG A O 1
ATOM 556 N N . LEU A 1 73 ? 8.880 -1.424 -7.855 1.00 97.81 73 LEU A N 1
ATOM 557 C CA . LEU A 1 73 ? 8.887 -1.639 -9.316 1.00 97.81 73 LEU A CA 1
ATOM 558 C C . LEU A 1 73 ? 9.863 -0.731 -10.083 1.00 97.81 73 LEU A C 1
ATOM 560 O O . LEU A 1 73 ? 10.192 -1.020 -11.229 1.00 97.81 73 LEU A O 1
ATOM 564 N N . LEU A 1 74 ? 10.243 0.409 -9.507 1.00 96.12 74 LEU A N 1
ATOM 565 C CA . LEU A 1 74 ? 11.101 1.410 -10.149 1.00 96.12 74 LEU A CA 1
ATOM 566 C C . LEU A 1 74 ? 12.562 1.352 -9.671 1.00 96.12 74 LEU A C 1
ATOM 568 O O . LEU A 1 74 ? 13.356 2.180 -10.122 1.00 96.12 74 LEU A O 1
ATOM 572 N N . SER A 1 75 ? 12.886 0.451 -8.737 1.00 88.69 75 SER A N 1
ATOM 573 C CA . SER A 1 75 ? 14.220 0.297 -8.135 1.00 88.69 75 SER A CA 1
ATOM 574 C C . SER A 1 75 ? 14.991 -0.831 -8.804 1.00 88.69 75 SER A C 1
ATOM 576 O O . SER A 1 75 ? 16.194 -0.620 -9.070 1.00 88.69 75 SER A O 1
#

Organism: Mycobacterium tuberculosis (NCBI:txid1773)

Sequence (75 aa):
MTRRPDRKDVATVDELHASATKLVGLDDFGTDDDNYREALGVLLDAYQGEAGLTVLGSKMNRFFLRGALVARLLS

InterPro domains:
  IPR027417 P-loop containing nucleoside triphosphate hydrolase [G3DSA:3.40.50.300] (1-75)

Secondary structure (DSSP, 8-state):
------------HHHHHHHHHHHHS------STT-HHHHHHHHHHHHHHTS---HHHHHHHHHHHHHHHHHHHT-

Foldseek 3Di:
DDPDPLDLQQDQLVVLLVLLCVVPVFNCLDDCPVVVNVVVRVVRVCSVPPPPGDSVRSVVVNVVSSVVSNVSRVD

pLDDT: mean 92.39, std 12.33, range [45.75, 98.56]